Protein AF-A0A401G3W2-F1 (afdb_monomer_lite)

Sequence (127 aa):
MHPACDMLKNVRFAGTLVPHSFHRHIRRESGTTDFEGVGIMSDILYHYRPAEIRDRKTGRITGYRQRF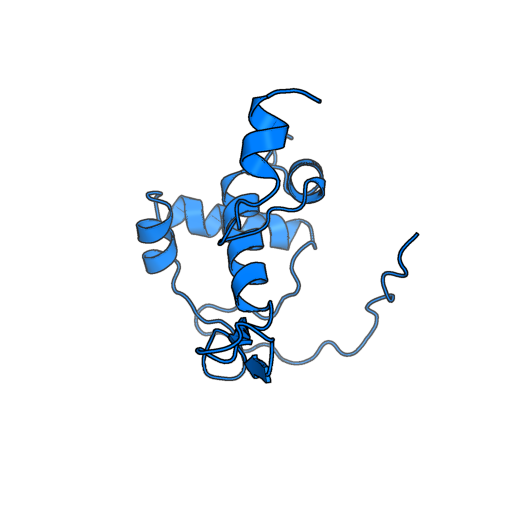RGDKFQISYRQYAEHYGISKGRVTTAVKNPDRLGLVFREIHDGCPYRRAQKDVPTLRNS

Radius of gyration: 17.74 Å; chains: 1; bounding box: 36×36×45 Å

Foldseek 3Di:
DPPVVVVCVPPDDDDFDQDPVQQCQQADPVRGGLVLLSVVQSRLVVQVPWDFDADPPPRHGPDTDGNDDDDGDDDDLVRVCVVVVHDSVSSVCSNCRCVVSVNDPDDDDPPDGDDDDPDDDPPPDDD

Structure (mmCIF, N/CA/C/O backbone):
data_AF-A0A401G3W2-F1
#
_entry.id   AF-A0A401G3W2-F1
#
loop_
_atom_site.group_PDB
_atom_site.id
_atom_site.type_symbol
_atom_site.label_atom_id
_atom_site.label_alt_id
_atom_site.label_comp_id
_atom_site.label_asym_id
_atom_site.label_entity_id
_atom_site.label_seq_id
_atom_site.pdbx_PDB_ins_code
_atom_site.Cartn_x
_atom_site.Cartn_y
_atom_site.Cartn_z
_atom_site.occupancy
_atom_site.B_iso_or_equiv
_atom_site.auth_seq_id
_atom_site.auth_comp_id
_atom_site.auth_asym_id
_atom_site.auth_atom_id
_atom_site.pdbx_PDB_model_num
ATOM 1 N N . MET A 1 1 ? 14.147 -6.378 27.921 1.00 75.81 1 MET A N 1
ATOM 2 C CA . MET A 1 1 ? 13.346 -5.873 26.781 1.00 75.81 1 MET A CA 1
ATOM 3 C C . MET A 1 1 ? 13.830 -4.468 26.458 1.00 75.81 1 MET A C 1
ATOM 5 O O . MET A 1 1 ? 14.053 -3.713 27.393 1.00 75.81 1 MET A O 1
ATOM 9 N N . HIS A 1 2 ? 14.076 -4.134 25.187 1.00 93.00 2 HIS A N 1
ATOM 10 C CA . HIS A 1 2 ? 14.559 -2.797 24.812 1.00 93.00 2 HIS A CA 1
ATOM 11 C C . HIS A 1 2 ? 13.500 -1.730 25.176 1.00 93.00 2 HIS A C 1
ATOM 13 O O . HIS A 1 2 ? 12.326 -1.970 24.883 1.00 93.00 2 HIS A O 1
ATOM 19 N N . PRO A 1 3 ? 13.858 -0.569 25.764 1.00 92.56 3 PRO A N 1
ATOM 20 C CA . PRO A 1 3 ? 12.886 0.431 26.230 1.00 92.56 3 PRO A CA 1
ATOM 21 C C . PRO A 1 3 ? 11.868 0.862 25.164 1.00 92.56 3 PRO A C 1
ATOM 23 O O . PRO A 1 3 ? 10.675 0.941 25.439 1.00 92.56 3 PRO A O 1
ATOM 26 N N . ALA A 1 4 ? 12.306 1.030 23.911 1.00 89.81 4 ALA A N 1
ATOM 27 C CA . ALA A 1 4 ? 11.402 1.348 22.801 1.00 89.81 4 ALA A CA 1
ATOM 28 C C . ALA A 1 4 ? 10.345 0.254 22.547 1.00 89.81 4 ALA A C 1
ATOM 30 O O . ALA A 1 4 ? 9.198 0.566 22.239 1.00 89.81 4 ALA A O 1
ATOM 31 N N . CYS A 1 5 ? 10.691 -1.027 22.714 1.00 90.69 5 CYS A N 1
ATOM 32 C CA . CYS A 1 5 ? 9.713 -2.108 22.596 1.00 90.69 5 CYS A CA 1
ATOM 33 C C . CYS A 1 5 ? 8.671 -2.027 23.718 1.00 90.69 5 CYS A C 1
ATOM 35 O O . CYS A 1 5 ? 7.504 -2.330 23.481 1.00 90.69 5 CYS A O 1
ATOM 37 N N . ASP A 1 6 ? 9.078 -1.623 24.929 1.00 92.31 6 ASP A N 1
ATOM 38 C CA . ASP A 1 6 ? 8.168 -1.539 26.078 1.00 92.31 6 ASP A CA 1
ATOM 39 C C . ASP A 1 6 ? 7.176 -0.384 25.926 1.00 92.31 6 ASP A C 1
ATOM 41 O O . ASP A 1 6 ? 5.994 -0.538 26.223 1.00 92.31 6 ASP A O 1
ATOM 45 N N . MET A 1 7 ? 7.622 0.732 25.347 1.00 89.44 7 MET A N 1
ATOM 46 C CA . MET A 1 7 ? 6.749 1.852 24.985 1.00 89.44 7 MET A CA 1
ATOM 47 C C . MET A 1 7 ? 5.728 1.470 23.907 1.00 89.44 7 MET A C 1
ATOM 49 O O . MET A 1 7 ? 4.584 1.919 23.946 1.00 89.44 7 MET A O 1
ATOM 53 N N . LEU A 1 8 ? 6.119 0.624 22.951 1.00 90.75 8 LEU A N 1
ATOM 54 C CA . LEU A 1 8 ? 5.270 0.253 21.818 1.00 90.75 8 LEU A CA 1
ATOM 55 C C . LEU A 1 8 ? 4.274 -0.876 22.121 1.00 90.75 8 LEU A C 1
ATOM 57 O O . LEU A 1 8 ? 3.336 -1.058 21.347 1.00 90.75 8 LEU A O 1
ATOM 61 N N . LYS A 1 9 ? 4.408 -1.599 23.244 1.00 87.38 9 LYS A N 1
ATOM 62 C CA . LYS A 1 9 ? 3.568 -2.773 23.573 1.00 87.38 9 LYS A CA 1
ATOM 63 C C . LYS A 1 9 ? 2.061 -2.488 23.585 1.00 87.38 9 LYS A C 1
ATOM 65 O O . LYS A 1 9 ? 1.267 -3.363 23.261 1.00 87.38 9 LYS A O 1
ATOM 70 N N . ASN A 1 10 ? 1.680 -1.257 23.933 1.00 82.56 10 ASN A N 1
ATOM 71 C CA . ASN A 1 10 ? 0.287 -0.811 24.020 1.00 82.56 10 ASN A CA 1
ATOM 72 C C . ASN A 1 10 ? -0.095 0.170 22.899 1.00 82.56 10 ASN A C 1
ATOM 74 O O . ASN A 1 10 ? -1.194 0.727 22.912 1.00 82.56 10 ASN A O 1
ATOM 78 N N . VAL A 1 11 ? 0.795 0.401 21.929 1.00 85.81 11 VAL A N 1
ATOM 79 C CA . VAL A 1 11 ? 0.516 1.284 20.794 1.00 85.81 11 VAL A CA 1
ATOM 80 C C . VAL A 1 11 ? -0.272 0.513 19.746 1.00 85.81 11 VAL A C 1
ATOM 82 O O . VAL A 1 11 ? 0.182 -0.486 19.188 1.00 85.81 11 VAL A O 1
ATOM 85 N N . ARG A 1 12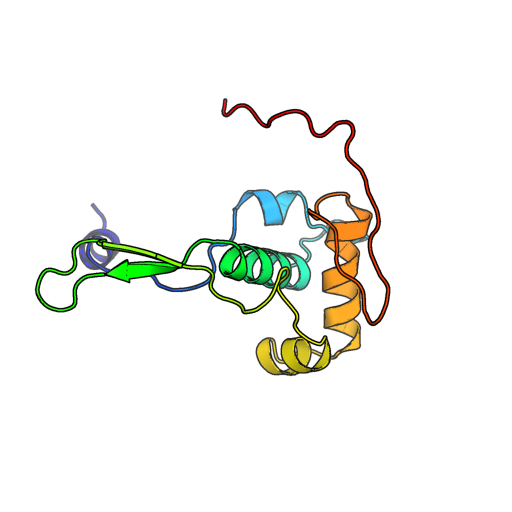 ? -1.476 1.000 19.444 1.00 77.69 12 ARG A N 1
ATOM 86 C CA . ARG A 1 12 ? -2.291 0.444 18.369 1.00 77.69 12 ARG A CA 1
ATOM 87 C C . ARG A 1 12 ? -1.865 1.048 17.038 1.00 77.69 12 ARG A C 1
ATOM 89 O O . ARG A 1 12 ? -2.251 2.166 16.708 1.00 77.69 12 ARG A O 1
ATOM 96 N N . PHE A 1 13 ? -1.142 0.274 16.242 1.00 79.06 13 PHE A N 1
ATOM 97 C CA . PHE A 1 13 ? -0.898 0.628 14.850 1.00 79.06 13 PHE A CA 1
ATOM 98 C C . PHE A 1 13 ? -2.191 0.492 14.038 1.00 79.06 13 PHE A C 1
ATOM 100 O O . PHE A 1 13 ? -2.887 -0.527 14.097 1.00 79.06 13 PHE A O 1
ATOM 107 N N . ALA A 1 14 ? -2.521 1.541 13.292 1.00 75.94 14 ALA A N 1
ATOM 108 C CA . ALA A 1 14 ? -3.626 1.565 12.348 1.00 75.94 14 ALA A CA 1
ATOM 109 C C . ALA A 1 14 ? -3.077 1.892 10.959 1.00 75.94 14 ALA A C 1
ATOM 111 O O . ALA A 1 14 ? -2.233 2.772 10.818 1.00 75.94 14 ALA A O 1
ATOM 112 N N . GLY A 1 15 ? -3.565 1.178 9.949 1.00 83.19 15 GLY A N 1
ATOM 113 C CA . GLY A 1 15 ? -3.153 1.368 8.566 1.00 83.19 15 GLY A CA 1
ATOM 114 C C . GLY A 1 15 ? -2.934 0.050 7.842 1.00 83.19 15 GLY A C 1
ATOM 115 O O . GLY A 1 15 ? -3.384 -1.018 8.278 1.00 83.19 15 GLY A O 1
ATOM 116 N N . THR A 1 16 ? -2.243 0.167 6.720 1.00 85.25 16 THR A N 1
ATOM 117 C CA . THR A 1 16 ? -1.930 -0.934 5.822 1.00 85.25 16 THR A CA 1
ATOM 118 C C . THR A 1 16 ? -0.863 -1.842 6.426 1.00 85.25 16 THR A C 1
ATOM 120 O O . THR A 1 16 ? 0.192 -1.384 6.860 1.00 85.25 16 THR A O 1
ATOM 123 N N . LEU A 1 17 ? -1.139 -3.147 6.451 1.00 85.25 17 LEU A N 1
ATOM 124 C CA . LEU A 1 17 ? -0.161 -4.165 6.827 1.00 85.25 17 LEU A CA 1
ATOM 125 C C . LEU A 1 17 ? 0.529 -4.659 5.562 1.00 85.25 17 LEU A C 1
ATOM 127 O O . LEU A 1 17 ? -0.146 -5.114 4.642 1.00 85.25 17 LEU A O 1
ATOM 131 N N . VAL A 1 18 ? 1.857 -4.596 5.538 1.00 87.81 18 VAL A N 1
ATOM 132 C CA . VAL A 1 18 ? 2.664 -5.081 4.417 1.00 87.81 18 VAL A CA 1
ATOM 133 C C . VAL A 1 18 ? 3.272 -6.435 4.791 1.00 87.81 18 VAL A C 1
ATOM 135 O O . VAL A 1 18 ? 4.152 -6.481 5.654 1.00 87.81 18 VAL A O 1
ATOM 138 N N . PRO A 1 19 ? 2.853 -7.549 4.165 1.00 83.88 19 PRO A N 1
ATOM 139 C CA . PRO A 1 19 ? 3.492 -8.840 4.385 1.00 83.88 19 PRO A CA 1
ATOM 140 C C . PRO A 1 19 ? 4.970 -8.802 3.978 1.00 83.88 19 PRO A C 1
ATOM 142 O O . PRO A 1 19 ? 5.312 -8.382 2.871 1.00 83.88 19 PRO A O 1
ATOM 145 N N . HIS A 1 20 ? 5.870 -9.307 4.826 1.00 81.88 20 HIS A N 1
ATOM 146 C CA . HIS A 1 20 ? 7.297 -9.380 4.481 1.00 81.88 20 HIS A CA 1
ATOM 147 C C . HIS A 1 20 ? 7.548 -10.179 3.195 1.00 81.88 20 HIS A C 1
ATOM 149 O O . HIS A 1 20 ? 8.427 -9.823 2.409 1.00 81.88 20 HIS A O 1
ATOM 155 N N . SER A 1 21 ? 6.728 -11.202 2.930 1.00 82.12 21 SER A N 1
ATOM 156 C CA . SER A 1 21 ? 6.786 -12.004 1.706 1.00 82.12 21 SER A CA 1
ATOM 157 C C . SER A 1 21 ? 6.628 -11.169 0.432 1.00 82.12 21 SER A C 1
ATOM 159 O O . SER A 1 21 ? 7.214 -11.527 -0.586 1.00 82.12 21 SER A O 1
ATOM 161 N N . PHE A 1 22 ? 5.919 -10.037 0.462 1.00 86.81 22 PHE A N 1
ATOM 162 C CA . PHE A 1 22 ? 5.725 -9.200 -0.725 1.00 86.81 22 PHE A CA 1
ATOM 163 C C . PHE A 1 22 ? 7.042 -8.661 -1.272 1.00 86.81 22 PHE A C 1
ATOM 165 O O . PHE A 1 22 ? 7.236 -8.636 -2.480 1.00 86.81 22 PHE A O 1
ATOM 172 N N . HIS A 1 23 ? 7.997 -8.335 -0.404 1.00 87.00 23 HIS A N 1
ATOM 173 C CA . HIS A 1 23 ? 9.300 -7.826 -0.828 1.00 87.00 23 HIS A CA 1
ATOM 174 C C . HIS A 1 23 ? 10.109 -8.872 -1.606 1.00 87.00 23 HIS A C 1
ATOM 176 O O . HIS A 1 23 ? 10.912 -8.522 -2.471 1.00 87.00 23 HIS A O 1
ATOM 182 N N . ARG A 1 24 ? 9.892 -10.160 -1.309 1.00 85.50 24 ARG A N 1
ATOM 183 C CA . ARG A 1 24 ? 10.548 -11.279 -1.994 1.00 85.50 24 ARG A CA 1
ATOM 184 C C . ARG A 1 24 ? 9.908 -11.582 -3.346 1.00 85.50 24 ARG A C 1
ATOM 186 O O . ARG A 1 24 ? 10.631 -11.909 -4.278 1.00 85.50 24 ARG A O 1
ATOM 193 N N . HIS A 1 25 ? 8.586 -11.477 -3.446 1.00 85.00 25 HIS A N 1
ATOM 194 C CA . HIS A 1 25 ? 7.854 -11.946 -4.625 1.00 85.00 25 HIS A CA 1
ATOM 195 C C . HIS A 1 25 ? 7.504 -10.825 -5.604 1.00 85.00 25 HIS A C 1
ATOM 197 O O . HIS A 1 25 ? 7.526 -11.055 -6.803 1.00 85.00 25 HIS A O 1
ATOM 203 N N . ILE A 1 26 ? 7.241 -9.606 -5.127 1.00 87.44 26 ILE A N 1
ATOM 204 C CA . ILE A 1 26 ? 6.910 -8.456 -5.972 1.00 87.44 26 ILE A CA 1
ATOM 205 C C . ILE A 1 26 ? 8.216 -7.759 -6.377 1.00 87.44 26 ILE A C 1
ATOM 207 O O . ILE A 1 26 ? 8.703 -6.833 -5.718 1.00 87.44 26 ILE A O 1
ATOM 211 N N . ARG A 1 27 ? 8.829 -8.273 -7.445 1.00 91.12 27 ARG A N 1
ATOM 212 C CA . ARG A 1 27 ? 10.121 -7.817 -7.974 1.00 91.12 27 ARG A CA 1
ATOM 213 C C . ARG A 1 27 ? 9.942 -7.076 -9.292 1.00 91.12 27 ARG A C 1
ATOM 215 O O . ARG A 1 27 ? 8.998 -7.325 -10.029 1.00 91.12 27 ARG A O 1
ATOM 222 N N . ARG A 1 28 ? 10.851 -6.153 -9.580 1.00 93.19 28 ARG A N 1
ATOM 223 C CA . ARG A 1 28 ? 11.018 -5.534 -10.899 1.00 93.19 28 ARG A CA 1
ATOM 224 C C . ARG A 1 28 ? 11.747 -6.504 -11.824 1.00 93.19 28 ARG A C 1
ATOM 226 O O . ARG A 1 28 ? 12.408 -7.427 -11.353 1.00 93.19 28 ARG A O 1
ATOM 233 N N . GLU A 1 29 ? 11.716 -6.229 -13.122 1.00 90.00 29 GLU A N 1
ATOM 234 C CA . GLU A 1 29 ? 12.499 -6.970 -14.126 1.00 90.00 29 GLU A CA 1
ATOM 235 C C . GLU A 1 29 ? 14.007 -6.932 -13.828 1.00 90.00 29 GLU A C 1
ATOM 237 O O . GLU A 1 29 ? 14.707 -7.915 -14.033 1.00 90.00 29 GLU A O 1
ATOM 242 N N . SER A 1 30 ? 14.498 -5.841 -13.228 1.00 92.62 30 SER A N 1
ATOM 243 C CA . SER A 1 30 ? 15.877 -5.714 -12.733 1.00 92.62 30 SER A CA 1
ATOM 244 C C . SER A 1 30 ? 16.205 -6.615 -11.535 1.00 92.62 30 SER A C 1
ATOM 246 O O . SER A 1 30 ? 17.310 -6.558 -11.002 1.00 92.62 30 SER A O 1
ATOM 248 N N . GLY A 1 31 ? 15.236 -7.376 -11.028 1.00 91.75 31 GLY A N 1
ATOM 249 C CA . GLY A 1 31 ? 15.384 -8.236 -9.864 1.00 91.75 31 GLY A CA 1
ATOM 250 C C . GLY A 1 31 ? 15.311 -7.510 -8.523 1.00 91.75 31 GLY A C 1
ATOM 251 O O . GLY A 1 31 ? 15.387 -8.187 -7.504 1.00 91.75 31 GLY A O 1
ATOM 252 N N . THR A 1 32 ? 15.133 -6.182 -8.468 1.00 95.50 32 THR A N 1
ATOM 253 C CA . THR A 1 32 ? 14.967 -5.395 -7.221 1.00 95.50 32 THR A CA 1
ATOM 254 C C . THR A 1 32 ? 13.516 -5.389 -6.724 1.00 95.50 32 THR A C 1
ATOM 256 O O . THR A 1 32 ? 12.607 -5.739 -7.470 1.00 95.50 32 THR A O 1
ATOM 259 N N . THR A 1 33 ? 13.261 -5.031 -5.457 1.00 94.69 33 THR A N 1
ATOM 260 C CA . THR A 1 33 ? 11.883 -4.956 -4.931 1.00 94.69 33 THR A CA 1
ATOM 261 C C . THR A 1 33 ? 11.105 -3.867 -5.656 1.00 94.69 33 THR A C 1
ATOM 263 O O . THR A 1 33 ? 11.584 -2.737 -5.770 1.00 94.69 33 THR A O 1
ATOM 266 N N . ASP A 1 34 ? 9.874 -4.156 -6.067 1.00 94.81 34 ASP A N 1
ATOM 267 C CA . ASP A 1 34 ? 8.960 -3.111 -6.504 1.00 94.81 34 ASP A CA 1
ATOM 268 C C . ASP A 1 34 ? 8.149 -2.556 -5.328 1.00 94.81 34 ASP A C 1
ATOM 270 O O . ASP A 1 34 ? 7.020 -2.967 -5.076 1.00 94.81 34 ASP A O 1
ATOM 274 N N . PHE A 1 35 ? 8.743 -1.618 -4.584 1.00 95.06 35 PHE A N 1
ATOM 275 C CA . PHE A 1 35 ? 8.124 -1.027 -3.391 1.00 95.06 35 PHE A CA 1
ATOM 276 C C . PHE A 1 35 ? 6.769 -0.359 -3.664 1.00 95.06 35 PHE A C 1
ATOM 278 O O . PHE A 1 35 ? 5.895 -0.382 -2.801 1.00 95.06 35 PHE A O 1
ATOM 285 N N . GLU A 1 36 ? 6.572 0.197 -4.861 1.00 95.06 36 GLU A N 1
ATOM 286 C CA . GLU A 1 36 ? 5.297 0.803 -5.258 1.00 95.06 36 GLU A CA 1
ATOM 287 C C . GLU A 1 36 ? 4.213 -0.267 -5.399 1.00 95.06 36 GLU A C 1
ATOM 289 O O . GLU A 1 36 ? 3.128 -0.122 -4.838 1.00 95.06 36 GLU A O 1
ATOM 294 N N . GLY A 1 37 ? 4.528 -1.378 -6.074 1.00 92.38 37 GLY A N 1
ATOM 295 C CA . GLY A 1 37 ? 3.620 -2.518 -6.200 1.00 92.38 37 GLY A CA 1
ATOM 296 C C . GLY A 1 37 ? 3.320 -3.171 -4.851 1.00 92.38 37 GLY A C 1
ATOM 297 O O . GLY A 1 37 ? 2.171 -3.501 -4.566 1.00 92.38 37 GLY A O 1
ATOM 298 N N . VAL A 1 38 ? 4.327 -3.289 -3.976 1.00 93.12 38 VAL A N 1
ATOM 299 C CA . VAL A 1 38 ? 4.161 -3.773 -2.594 1.00 93.12 38 VAL A CA 1
ATOM 300 C C . VAL A 1 38 ? 3.192 -2.886 -1.809 1.00 93.12 38 VAL A C 1
ATOM 302 O O . VAL A 1 38 ? 2.281 -3.402 -1.158 1.00 93.12 38 VAL A O 1
ATOM 305 N N . GLY A 1 39 ? 3.375 -1.564 -1.873 1.00 92.75 39 GLY A N 1
ATOM 306 C CA . GLY A 1 39 ? 2.524 -0.596 -1.186 1.00 92.75 39 GLY A CA 1
AT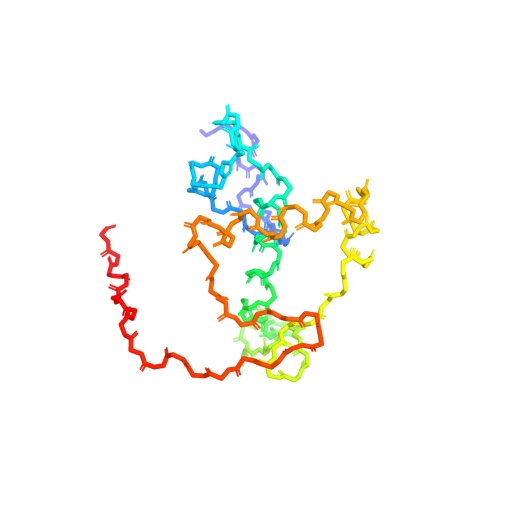OM 307 C C . GLY A 1 39 ? 1.080 -0.662 -1.674 1.00 92.75 39 GLY A C 1
ATOM 308 O O . GLY A 1 39 ? 0.176 -0.860 -0.862 1.00 92.75 39 GLY A O 1
ATOM 309 N N . ILE A 1 40 ? 0.882 -0.575 -2.992 1.00 90.94 40 ILE A N 1
ATOM 310 C CA . ILE A 1 40 ? -0.445 -0.600 -3.620 1.00 90.94 40 ILE A CA 1
ATOM 311 C C . ILE A 1 40 ? -1.164 -1.926 -3.345 1.00 90.94 40 ILE A C 1
ATOM 313 O O . ILE A 1 40 ? -2.331 -1.926 -2.960 1.00 90.94 40 ILE A O 1
ATOM 317 N N . MET A 1 41 ? -0.478 -3.067 -3.469 1.00 87.94 41 MET A N 1
ATOM 318 C CA . MET A 1 41 ? -1.087 -4.372 -3.192 1.00 87.94 41 MET A CA 1
ATOM 319 C C . MET A 1 41 ? -1.516 -4.499 -1.728 1.00 87.94 41 MET A C 1
ATOM 321 O O . MET A 1 41 ? -2.583 -5.034 -1.424 1.00 87.94 41 MET A O 1
ATOM 325 N N . SER A 1 42 ? -0.702 -3.983 -0.808 1.00 90.31 42 SER A N 1
ATOM 326 C CA . SER A 1 42 ? -1.036 -3.998 0.615 1.00 90.31 42 SER A CA 1
ATOM 327 C C . SER A 1 42 ? -2.249 -3.110 0.915 1.00 90.31 42 SER A C 1
ATOM 329 O O . SER A 1 42 ? -3.097 -3.488 1.721 1.00 90.31 42 SER A O 1
ATOM 331 N N . ASP A 1 43 ? -2.371 -1.962 0.247 1.00 90.06 43 ASP A N 1
ATOM 332 C CA . ASP A 1 43 ? -3.518 -1.063 0.392 1.00 90.06 43 ASP A CA 1
ATOM 333 C C . ASP A 1 43 ? -4.817 -1.682 -0.147 1.00 90.06 43 ASP A C 1
ATOM 335 O O . ASP A 1 43 ? -5.843 -1.689 0.538 1.00 90.06 43 ASP A O 1
ATOM 339 N N . ILE A 1 44 ? -4.757 -2.342 -1.307 1.00 87.00 44 ILE A N 1
ATOM 340 C CA . ILE A 1 44 ? -5.887 -3.127 -1.820 1.00 87.00 44 ILE A CA 1
ATOM 341 C C . ILE A 1 44 ? -6.321 -4.170 -0.778 1.00 87.00 44 ILE A C 1
ATOM 343 O O . ILE A 1 44 ? -7.501 -4.239 -0.427 1.00 87.00 44 ILE A O 1
ATOM 347 N N . LEU A 1 45 ? -5.384 -4.946 -0.220 1.00 86.31 45 LEU A N 1
ATOM 348 C CA . LEU A 1 45 ? -5.700 -5.931 0.822 1.00 86.31 45 LEU A CA 1
ATOM 349 C C . LEU A 1 45 ? -6.292 -5.297 2.085 1.00 86.31 45 LEU A C 1
ATOM 351 O O . LEU A 1 45 ? -7.193 -5.875 2.699 1.00 86.31 45 LEU A O 1
ATOM 355 N N . TYR A 1 46 ? -5.832 -4.106 2.468 1.00 88.12 46 TYR A N 1
ATOM 356 C CA . TYR A 1 46 ? -6.404 -3.368 3.588 1.00 88.12 46 TYR A CA 1
ATOM 357 C C . TYR A 1 46 ? -7.896 -3.084 3.375 1.00 88.12 46 TYR A C 1
ATOM 359 O O . TYR A 1 46 ? -8.677 -3.251 4.314 1.00 88.12 46 TYR A O 1
ATOM 367 N N . HIS A 1 47 ? -8.319 -2.742 2.155 1.00 87.44 47 HIS A N 1
ATOM 368 C CA . HIS A 1 47 ? -9.731 -2.525 1.835 1.00 87.44 47 HIS A CA 1
ATOM 369 C C . HIS A 1 47 ? -10.578 -3.804 1.886 1.00 87.44 47 HIS A C 1
ATOM 371 O O . HIS A 1 47 ? -11.744 -3.738 2.285 1.00 87.44 47 HIS A O 1
ATOM 377 N N . TYR A 1 48 ? -10.002 -4.963 1.561 1.00 86.75 48 TYR A N 1
ATOM 378 C CA . TYR A 1 48 ? -10.681 -6.259 1.691 1.00 86.75 48 TYR A CA 1
ATOM 379 C C . TYR A 1 48 ? -10.678 -6.818 3.121 1.00 86.75 48 TYR A C 1
ATOM 381 O O . TYR A 1 48 ? -11.483 -7.694 3.437 1.00 86.75 48 TYR A O 1
ATOM 389 N N . ARG A 1 49 ? -9.845 -6.290 4.027 1.00 86.88 49 ARG A N 1
ATOM 390 C CA . ARG A 1 49 ? -9.905 -6.640 5.452 1.00 86.88 49 ARG A CA 1
ATOM 391 C C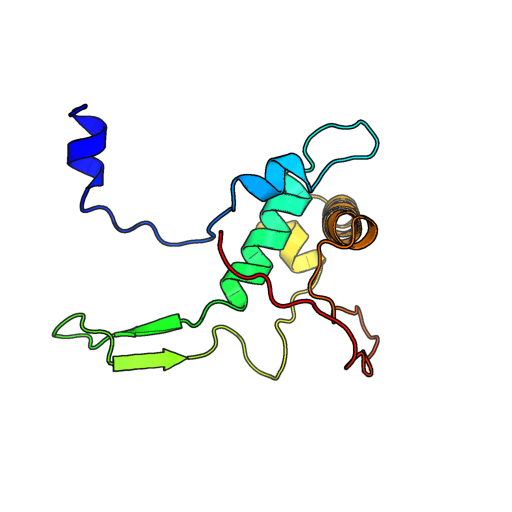 . ARG A 1 49 ? -11.188 -6.073 6.083 1.00 86.88 49 ARG A C 1
ATOM 393 O O . ARG A 1 49 ? -11.351 -4.848 6.095 1.00 86.88 49 ARG A O 1
ATOM 400 N N . PRO A 1 50 ? -12.047 -6.898 6.714 1.00 89.19 50 PRO A N 1
ATOM 401 C CA . PRO A 1 50 ? -13.236 -6.401 7.398 1.00 89.19 50 PRO A CA 1
ATOM 402 C C . PRO A 1 50 ? -12.891 -5.321 8.432 1.00 89.19 50 PRO A C 1
ATOM 404 O O . PRO A 1 50 ? -11.956 -5.458 9.227 1.00 89.19 50 PRO A O 1
ATOM 407 N N . ALA A 1 51 ? -13.631 -4.217 8.414 1.00 90.06 51 ALA A N 1
ATOM 408 C CA . ALA A 1 51 ? -13.553 -3.203 9.450 1.00 90.06 51 ALA A CA 1
ATOM 409 C C . ALA A 1 51 ? -14.300 -3.690 10.689 1.00 90.06 51 ALA A C 1
ATOM 411 O O . ALA A 1 51 ? -15.490 -3.991 10.626 1.00 90.06 51 ALA A O 1
ATOM 412 N N . GLU A 1 52 ? -13.604 -3.721 11.819 1.00 90.94 52 GLU A N 1
ATOM 413 C CA . GLU A 1 52 ? -14.206 -3.986 13.123 1.00 90.94 52 GLU A CA 1
ATOM 414 C C . GLU A 1 52 ? -15.168 -2.853 13.493 1.00 90.94 52 GLU A C 1
ATOM 416 O O . GLU A 1 52 ? -14.779 -1.683 13.554 1.00 90.94 52 GLU A O 1
ATOM 421 N N . ILE A 1 53 ? -16.416 -3.208 13.779 1.00 91.25 53 ILE A N 1
ATOM 422 C CA . ILE A 1 53 ? -17.357 -2.340 14.478 1.00 91.25 53 ILE A CA 1
ATOM 423 C C . ILE A 1 53 ? -17.101 -2.556 15.964 1.00 91.25 53 ILE A C 1
ATOM 425 O O . ILE A 1 53 ? -17.080 -3.693 16.436 1.00 91.25 53 ILE A O 1
ATOM 429 N N . ARG A 1 54 ? -16.857 -1.470 16.694 1.00 89.00 54 ARG A N 1
ATOM 430 C CA . ARG A 1 54 ? -16.599 -1.519 18.131 1.00 89.00 54 ARG A CA 1
ATOM 431 C C . ARG A 1 54 ? -17.627 -0.695 18.877 1.00 89.00 54 ARG A C 1
ATOM 433 O O . ARG A 1 54 ? -17.980 0.402 18.442 1.00 89.00 54 ARG A O 1
ATOM 440 N N . ASP A 1 55 ? -18.068 -1.217 20.011 1.00 90.62 55 ASP A N 1
ATOM 441 C CA . ASP A 1 55 ? -18.882 -0.465 20.950 1.00 90.62 55 ASP A CA 1
ATOM 442 C C . ASP A 1 55 ? -18.084 0.731 21.483 1.00 90.62 55 ASP A C 1
ATOM 444 O O . ASP A 1 55 ? -16.945 0.594 21.935 1.00 90.62 55 ASP A O 1
ATOM 448 N N . ARG A 1 56 ? -18.680 1.923 21.419 1.00 82.44 56 ARG A N 1
ATOM 449 C CA . ARG A 1 56 ? -17.984 3.172 21.754 1.00 82.44 56 ARG A CA 1
ATOM 450 C C . ARG A 1 56 ? -17.667 3.293 23.247 1.00 82.44 56 ARG A C 1
ATOM 452 O O . ARG A 1 56 ? -16.720 3.993 23.589 1.00 82.44 56 ARG A O 1
ATOM 459 N N . LYS A 1 57 ? -18.448 2.652 24.124 1.00 87.00 57 LYS A N 1
ATOM 460 C CA . LYS A 1 57 ? -18.302 2.753 25.585 1.00 87.00 57 LYS A CA 1
ATOM 461 C C . LYS A 1 57 ? -17.326 1.715 26.142 1.00 87.00 57 LYS A C 1
ATOM 463 O O . LYS A 1 57 ? -16.585 2.013 27.067 1.00 87.00 57 LYS A O 1
ATOM 468 N N . THR A 1 58 ? -17.320 0.510 25.581 1.00 88.50 58 THR A N 1
ATOM 469 C CA . THR A 1 58 ? -16.562 -0.645 26.088 1.00 88.50 58 THR A CA 1
ATOM 470 C C . THR A 1 58 ? -15.364 -1.016 25.217 1.00 88.50 58 THR A C 1
ATOM 472 O O . THR A 1 58 ? -14.504 -1.780 25.647 1.00 88.50 58 THR A O 1
ATOM 475 N N . GLY A 1 59 ? -15.302 -0.531 23.973 1.00 83.62 59 GLY A N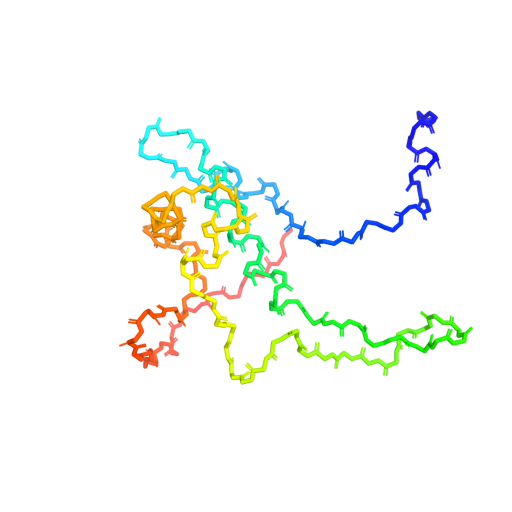 1
ATOM 476 C CA . GLY A 1 59 ? -14.247 -0.864 23.013 1.00 83.62 59 GLY A CA 1
ATOM 477 C C . GLY A 1 59 ? -14.296 -2.300 22.477 1.00 83.62 59 GLY A C 1
ATOM 478 O O . GLY A 1 59 ? -13.430 -2.671 21.675 1.00 83.62 59 GLY A O 1
ATOM 479 N N . ARG A 1 60 ? -15.291 -3.101 22.889 1.00 89.31 60 ARG A N 1
ATOM 480 C CA . ARG A 1 60 ? -15.476 -4.491 22.447 1.00 89.31 60 ARG A CA 1
ATOM 481 C C . ARG A 1 60 ? -15.904 -4.526 20.985 1.00 89.31 60 ARG A C 1
ATOM 483 O O . ARG A 1 60 ? -16.670 -3.674 20.541 1.00 89.31 60 ARG A O 1
ATOM 490 N N . ILE A 1 61 ? -15.413 -5.514 20.241 1.00 90.88 61 ILE A N 1
ATOM 491 C CA . ILE A 1 61 ? -15.843 -5.749 18.859 1.00 90.88 61 ILE A CA 1
ATOM 492 C C . ILE A 1 61 ? -17.284 -6.263 18.899 1.00 90.88 61 ILE A C 1
ATOM 494 O O . ILE A 1 61 ? -17.557 -7.286 19.519 1.00 90.88 61 ILE A O 1
ATOM 498 N N . THR A 1 62 ? -18.193 -5.536 18.259 1.00 93.81 62 THR A N 1
ATOM 499 C CA . THR A 1 62 ? -19.625 -5.860 18.172 1.00 93.81 62 THR A CA 1
ATOM 500 C C . THR A 1 62 ? -20.029 -6.382 16.800 1.00 93.81 62 THR A C 1
ATOM 502 O O . THR A 1 62 ? -21.147 -6.854 16.626 1.00 93.81 62 THR A O 1
ATOM 505 N N . GLY A 1 63 ? -19.127 -6.323 15.820 1.00 93.88 63 GLY A N 1
ATOM 506 C CA . GLY A 1 63 ? -19.351 -6.883 14.497 1.00 93.88 63 GLY A CA 1
ATOM 507 C C . GLY A 1 63 ? -18.264 -6.493 13.508 1.00 93.88 63 GLY A C 1
ATOM 508 O O . GLY A 1 63 ? -17.239 -5.909 13.867 1.00 93.88 63 GLY A O 1
ATOM 509 N N . TYR A 1 64 ? -18.520 -6.792 12.240 1.00 93.69 64 TYR A N 1
ATOM 510 C CA . TYR A 1 64 ? -17.635 -6.475 11.129 1.00 93.69 64 TYR A CA 1
ATOM 511 C C . TYR A 1 64 ? -18.436 -5.876 9.979 1.00 93.69 64 TYR A C 1
ATOM 513 O O . TYR A 1 64 ? -19.585 -6.245 9.752 1.00 93.69 64 TYR A O 1
ATOM 521 N N . ARG A 1 65 ? -17.819 -4.957 9.239 1.00 92.69 65 ARG A N 1
ATOM 522 C CA . ARG A 1 65 ? -18.371 -4.410 7.997 1.00 92.69 65 ARG A CA 1
ATOM 523 C C . ARG A 1 65 ? -17.309 -4.312 6.919 1.00 92.69 65 ARG A C 1
ATOM 525 O O . ARG A 1 65 ? -16.118 -4.213 7.203 1.00 92.69 65 ARG A O 1
ATOM 532 N N . GLN A 1 66 ? -17.753 -4.264 5.677 1.00 91.44 66 GLN A N 1
ATOM 533 C CA . GLN A 1 66 ? -16.901 -3.954 4.540 1.00 91.44 66 GLN A CA 1
ATOM 534 C C . GLN A 1 66 ? -16.402 -2.501 4.603 1.00 91.44 66 GLN A C 1
ATOM 536 O O . GLN A 1 66 ? -17.085 -1.616 5.126 1.00 91.44 66 GLN A O 1
ATOM 541 N N . ARG A 1 67 ? -15.193 -2.250 4.087 1.00 88.88 67 ARG A N 1
ATOM 542 C CA . ARG A 1 67 ? -14.588 -0.903 4.054 1.00 88.88 67 ARG A CA 1
ATOM 543 C C . ARG A 1 67 ? -14.984 -0.080 2.836 1.00 88.88 67 ARG A C 1
ATOM 545 O O . ARG A 1 67 ? -14.810 1.133 2.852 1.00 88.88 67 ARG A O 1
ATOM 552 N N . PHE A 1 68 ? -15.487 -0.729 1.795 1.00 86.62 68 PHE A N 1
ATOM 553 C CA . PHE A 1 68 ? -15.917 -0.113 0.546 1.00 86.62 68 PHE A CA 1
ATOM 554 C C . PHE A 1 68 ? -17.383 -0.450 0.264 1.00 86.62 68 PHE A C 1
ATOM 556 O O . PHE A 1 68 ? -17.962 -1.324 0.905 1.00 86.62 68 PHE A O 1
ATOM 563 N N . ARG A 1 69 ? -17.991 0.291 -0.663 1.00 85.69 69 ARG A N 1
ATOM 564 C CA . ARG A 1 69 ? -19.360 0.052 -1.132 1.00 85.69 69 ARG A CA 1
ATOM 565 C C . ARG A 1 69 ? -19.340 -0.799 -2.400 1.00 85.69 69 ARG A C 1
ATOM 567 O O . ARG A 1 69 ? -18.385 -0.719 -3.166 1.00 85.69 69 ARG A O 1
ATOM 574 N N . GLY A 1 70 ? -20.428 -1.526 -2.637 1.00 85.81 70 GLY A N 1
ATOM 575 C CA . GLY A 1 70 ? -20.576 -2.399 -3.800 1.00 85.81 70 GLY A CA 1
ATOM 576 C C . GLY A 1 70 ? -19.786 -3.697 -3.661 1.00 85.81 70 GLY A C 1
ATOM 577 O O . GLY A 1 70 ? -19.241 -3.996 -2.601 1.00 85.81 70 GLY A O 1
ATOM 578 N N . ASP A 1 71 ? -19.717 -4.460 -4.743 1.00 80.75 71 ASP A N 1
ATOM 579 C CA . ASP A 1 71 ? -19.171 -5.820 -4.695 1.00 80.75 71 ASP A CA 1
ATOM 580 C C . ASP A 1 71 ? -17.639 -5.849 -4.643 1.00 80.75 71 ASP A C 1
ATOM 582 O O . ASP A 1 71 ? -17.044 -6.823 -4.187 1.00 80.75 71 ASP A O 1
ATOM 586 N N . LYS A 1 72 ? -16.976 -4.782 -5.115 1.00 76.94 72 LYS A N 1
ATOM 587 C CA . LYS A 1 72 ? -15.512 -4.715 -5.245 1.00 76.94 72 LYS A CA 1
ATOM 588 C C . LYS A 1 72 ? -14.963 -3.346 -4.895 1.00 76.94 72 LYS A C 1
ATOM 590 O O . LYS A 1 72 ? -15.622 -2.327 -5.094 1.00 76.94 72 LYS A O 1
ATOM 595 N N . PHE A 1 73 ? -13.727 -3.332 -4.409 1.00 83.56 73 PHE A N 1
ATOM 596 C CA . PHE A 1 73 ? -13.008 -2.092 -4.173 1.00 83.56 73 PHE A CA 1
ATOM 597 C C . PHE A 1 73 ? -12.693 -1.423 -5.515 1.00 83.56 73 PHE A C 1
ATOM 599 O O . PHE A 1 73 ? -12.158 -2.063 -6.418 1.00 83.56 73 PHE A O 1
ATOM 606 N N . GLN A 1 74 ? -13.063 -0.149 -5.647 1.00 82.50 74 GLN A N 1
ATOM 607 C CA . GLN A 1 74 ? -12.876 0.648 -6.856 1.00 82.50 74 GLN A CA 1
ATOM 608 C C . GLN A 1 74 ? -12.115 1.920 -6.498 1.00 82.50 74 GLN A C 1
ATOM 610 O O . GLN A 1 74 ? -12.544 2.683 -5.631 1.00 82.50 74 GLN A O 1
ATOM 615 N N . ILE A 1 75 ? -10.997 2.148 -7.179 1.00 85.62 75 ILE A N 1
ATOM 616 C CA . ILE A 1 75 ? -10.179 3.351 -7.049 1.00 85.62 75 ILE A CA 1
ATOM 617 C C . ILE A 1 75 ? -9.458 3.602 -8.371 1.00 85.62 75 ILE A C 1
ATOM 619 O O . ILE A 1 75 ? -8.978 2.675 -9.022 1.00 85.62 75 ILE A O 1
ATOM 623 N N . SER A 1 76 ? -9.403 4.860 -8.798 1.00 89.19 76 SER A N 1
ATOM 624 C CA . SER A 1 76 ? -8.741 5.219 -10.054 1.00 89.19 76 SER A CA 1
ATOM 625 C C . SER A 1 76 ? -7.223 5.324 -9.883 1.00 89.19 76 SER A C 1
ATOM 627 O O . SER A 1 76 ? -6.728 5.766 -8.845 1.00 89.19 76 SER A O 1
ATOM 629 N N . TYR A 1 77 ? -6.454 5.052 -10.945 1.00 90.81 77 TYR A N 1
ATOM 630 C CA . TYR A 1 77 ? -5.000 5.284 -10.915 1.00 90.81 77 TYR A CA 1
ATOM 631 C C . TYR A 1 77 ? -4.618 6.737 -10.634 1.00 90.81 77 TYR A C 1
ATOM 633 O O . TYR A 1 77 ? -3.524 6.991 -10.145 1.00 90.81 77 TYR A O 1
ATOM 641 N N . ARG A 1 78 ? -5.496 7.700 -10.945 1.00 90.69 78 ARG A N 1
ATOM 642 C CA . ARG A 1 78 ? -5.272 9.110 -10.605 1.00 90.69 78 ARG A CA 1
ATOM 643 C C . ARG A 1 78 ? -5.329 9.324 -9.093 1.00 90.69 78 ARG A C 1
ATOM 645 O O . ARG A 1 78 ? -4.450 9.987 -8.561 1.00 90.69 78 ARG A O 1
ATOM 652 N N . GLN A 1 79 ? -6.317 8.737 -8.420 1.00 91.06 79 GLN A N 1
ATOM 653 C CA . GLN A 1 79 ? -6.407 8.792 -6.959 1.00 91.06 79 GLN A CA 1
ATOM 654 C C . GLN A 1 79 ? -5.207 8.103 -6.311 1.00 91.06 79 GLN A C 1
ATOM 656 O O . GLN A 1 79 ? -4.655 8.631 -5.354 1.00 91.06 79 GLN A O 1
ATOM 661 N N . TYR A 1 80 ? -4.743 6.980 -6.867 1.00 92.69 80 TYR A N 1
ATOM 662 C CA . TYR A 1 80 ? -3.512 6.358 -6.383 1.00 92.69 80 TYR A CA 1
ATOM 663 C C . TYR A 1 80 ? -2.262 7.203 -6.630 1.00 92.69 80 TYR A C 1
ATOM 665 O O . TYR A 1 80 ? -1.396 7.267 -5.765 1.00 92.69 80 TYR A O 1
ATOM 673 N N . ALA A 1 81 ? -2.171 7.870 -7.779 1.00 94.50 81 ALA A N 1
ATOM 674 C CA . ALA A 1 81 ? -1.056 8.759 -8.093 1.00 94.50 81 ALA A CA 1
ATOM 675 C C . ALA A 1 81 ? -0.963 9.907 -7.080 1.00 94.50 81 ALA A C 1
ATOM 677 O O . ALA A 1 81 ? 0.117 10.200 -6.577 1.00 94.50 81 ALA A O 1
ATOM 678 N N . GLU A 1 82 ? -2.108 10.498 -6.735 1.00 95.44 82 GLU A N 1
ATOM 679 C CA . GLU A 1 82 ? -2.215 11.529 -5.703 1.00 95.44 82 GLU A CA 1
ATOM 680 C C . GLU A 1 82 ? -1.895 10.976 -4.307 1.00 95.44 82 GLU A C 1
ATOM 682 O O . GLU A 1 82 ? -1.080 11.557 -3.598 1.00 95.44 82 GLU A O 1
ATOM 687 N N . HIS A 1 83 ? -2.458 9.818 -3.941 1.00 90.75 83 HIS A N 1
ATOM 688 C CA . HIS A 1 83 ? -2.242 9.189 -2.634 1.00 90.75 83 HIS A CA 1
ATOM 689 C C . HIS A 1 83 ? -0.770 8.842 -2.371 1.00 90.75 83 HIS A C 1
ATOM 691 O O . HIS A 1 83 ? -0.256 9.104 -1.287 1.00 90.75 83 HIS A O 1
ATOM 697 N N . TYR A 1 84 ? -0.089 8.261 -3.362 1.00 91.31 84 TYR A N 1
ATOM 698 C CA . TYR A 1 84 ? 1.309 7.844 -3.243 1.00 91.31 84 TYR A CA 1
ATOM 699 C C . TYR A 1 84 ? 2.314 8.927 -3.658 1.00 91.31 84 TYR A C 1
ATOM 701 O O . TYR A 1 84 ? 3.516 8.718 -3.509 1.00 91.31 84 TYR A O 1
ATOM 709 N N . GLY A 1 85 ? 1.860 10.064 -4.197 1.00 95.56 85 GLY A N 1
ATOM 710 C CA . GLY A 1 85 ? 2.744 11.127 -4.685 1.00 95.56 85 GLY A CA 1
ATOM 711 C C . GLY A 1 85 ? 3.634 10.697 -5.859 1.00 95.56 85 GLY A C 1
ATOM 712 O O . GLY A 1 85 ? 4.770 11.154 -5.979 1.00 95.56 85 GLY A O 1
ATOM 713 N N . ILE A 1 86 ? 3.147 9.799 -6.722 1.00 95.69 86 ILE A N 1
ATOM 714 C CA . ILE A 1 86 ? 3.882 9.266 -7.883 1.00 95.69 86 ILE A CA 1
ATOM 715 C C . ILE A 1 86 ? 3.097 9.490 -9.175 1.00 95.69 86 ILE A C 1
ATOM 717 O O . ILE A 1 86 ? 1.889 9.701 -9.167 1.00 95.69 86 ILE A O 1
ATOM 721 N N . SER A 1 87 ? 3.769 9.429 -10.327 1.00 97.25 87 SER A N 1
ATOM 722 C CA . SER A 1 87 ? 3.080 9.613 -11.606 1.00 97.25 87 SER A CA 1
ATOM 723 C C . SER A 1 87 ? 2.081 8.481 -11.880 1.00 97.25 87 SER A C 1
ATOM 725 O O . SER A 1 87 ? 2.300 7.324 -11.517 1.00 97.25 87 SER A O 1
ATOM 727 N N . LYS A 1 88 ? 1.004 8.786 -12.617 1.00 95.12 88 LYS A N 1
ATOM 728 C CA . LYS A 1 88 ? 0.019 7.779 -13.059 1.00 95.12 88 LYS A CA 1
ATOM 729 C C . LYS A 1 88 ? 0.674 6.613 -13.814 1.00 95.12 88 LYS A C 1
ATOM 731 O O . LYS A 1 88 ? 0.232 5.474 -13.685 1.00 95.12 88 LYS A O 1
ATOM 736 N N . GLY A 1 89 ? 1.732 6.884 -14.583 1.00 95.56 89 GLY A N 1
ATOM 737 C CA . GLY A 1 89 ? 2.511 5.851 -15.270 1.00 95.56 89 GLY A CA 1
ATOM 738 C C . GLY A 1 89 ? 3.171 4.881 -14.289 1.00 95.56 89 GLY A C 1
ATOM 739 O O . GLY A 1 89 ? 3.047 3.672 -14.459 1.00 95.56 89 GLY A O 1
ATOM 740 N N . ARG A 1 90 ? 3.778 5.399 -13.212 1.00 95.19 90 ARG A N 1
ATOM 741 C CA . ARG A 1 90 ? 4.367 4.572 -12.150 1.00 95.19 90 ARG A CA 1
ATOM 742 C C . ARG A 1 90 ? 3.317 3.746 -11.413 1.00 95.19 90 ARG A C 1
ATOM 744 O O . ARG A 1 90 ? 3.528 2.550 -11.252 1.00 95.19 90 ARG A O 1
ATOM 751 N N . VAL A 1 91 ? 2.160 4.328 -11.082 1.00 94.38 91 VAL A N 1
ATOM 752 C CA . VAL A 1 91 ? 1.016 3.575 -10.526 1.00 94.38 91 VAL A CA 1
ATOM 753 C C . VAL A 1 91 ? 0.605 2.441 -11.460 1.00 94.38 91 VAL A C 1
ATOM 755 O O . VAL A 1 91 ? 0.442 1.308 -11.027 1.00 94.38 91 VAL A O 1
ATOM 758 N N . THR A 1 92 ? 0.467 2.730 -12.754 1.00 91.88 92 THR A N 1
ATOM 759 C CA . THR A 1 92 ? 0.040 1.737 -13.749 1.00 91.88 92 THR A CA 1
ATOM 760 C C . THR A 1 92 ? 1.026 0.570 -13.817 1.00 91.88 92 THR A C 1
ATOM 762 O O . THR A 1 92 ? 0.610 -0.587 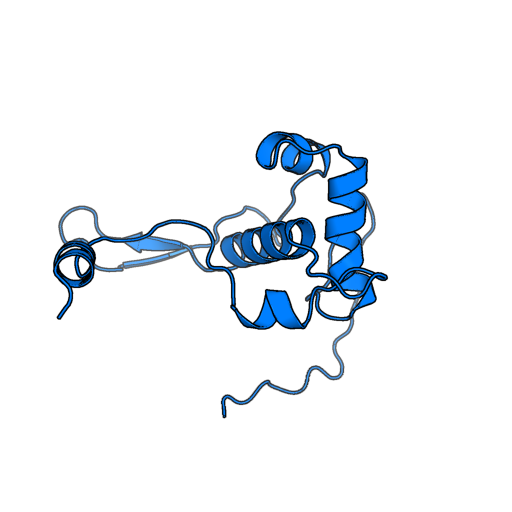-13.824 1.00 91.88 92 THR A O 1
ATOM 765 N N . THR A 1 93 ? 2.329 0.855 -13.840 1.00 92.62 93 THR A N 1
ATOM 766 C CA . THR A 1 93 ? 3.375 -0.176 -13.814 1.00 92.62 93 THR A CA 1
ATOM 767 C C . THR A 1 93 ? 3.332 -0.980 -12.517 1.00 92.62 93 THR A C 1
ATOM 769 O O . THR A 1 93 ? 3.337 -2.207 -12.564 1.00 92.62 93 THR A O 1
ATOM 772 N N . ALA A 1 94 ? 3.219 -0.303 -11.376 1.00 92.12 94 ALA A N 1
ATOM 773 C CA . ALA A 1 94 ? 3.200 -0.915 -10.053 1.00 92.12 94 ALA A CA 1
ATOM 774 C C . ALA A 1 94 ? 1.966 -1.801 -9.811 1.00 92.12 94 ALA A C 1
ATOM 776 O O . ALA A 1 94 ? 2.078 -2.835 -9.165 1.00 92.12 94 ALA A O 1
ATOM 777 N N . VAL A 1 95 ? 0.801 -1.444 -10.362 1.00 87.75 95 VAL A N 1
ATOM 778 C CA . VAL A 1 95 ? -0.411 -2.283 -10.324 1.00 87.75 95 VAL A CA 1
ATOM 779 C C . VAL A 1 95 ? -0.259 -3.510 -11.228 1.00 87.75 95 VAL A C 1
ATOM 781 O O . VAL A 1 95 ? -0.640 -4.615 -10.848 1.00 87.75 95 VAL A O 1
ATOM 784 N N . LYS A 1 96 ? 0.310 -3.338 -12.428 1.00 87.75 96 LYS A N 1
ATOM 785 C CA . LYS A 1 96 ? 0.464 -4.423 -13.414 1.00 87.75 96 LYS A CA 1
ATOM 786 C C . LYS A 1 96 ? 1.575 -5.412 -13.068 1.00 87.75 96 LYS A C 1
ATOM 788 O O . LYS A 1 96 ? 1.558 -6.534 -13.562 1.00 87.75 96 LYS A O 1
ATOM 793 N N . ASN A 1 97 ? 2.560 -5.016 -12.269 1.00 86.44 97 ASN A N 1
ATOM 794 C CA . ASN A 1 97 ? 3.708 -5.864 -11.975 1.00 86.44 97 ASN A CA 1
ATOM 795 C C . ASN A 1 97 ? 3.350 -7.101 -11.116 1.00 86.44 97 ASN A C 1
ATOM 797 O O . ASN A 1 97 ? 3.587 -8.215 -11.582 1.00 86.44 97 ASN A O 1
ATOM 801 N N . PRO A 1 98 ? 2.687 -6.979 -9.945 1.00 77.88 98 PRO A N 1
ATOM 802 C CA . PRO A 1 98 ? 2.193 -8.137 -9.193 1.00 77.88 98 PRO A CA 1
ATOM 803 C C . PRO A 1 98 ? 1.287 -9.047 -10.027 1.00 77.88 98 PRO A C 1
ATOM 805 O O . PRO A 1 98 ? 1.273 -10.261 -9.839 1.00 77.88 98 PRO A O 1
ATOM 808 N N . ASP A 1 99 ? 0.533 -8.455 -10.953 1.00 74.81 99 ASP A N 1
ATOM 809 C CA . ASP A 1 99 ? -0.359 -9.181 -11.842 1.00 74.81 99 ASP A CA 1
ATOM 810 C C . ASP A 1 99 ? 0.405 -10.079 -12.829 1.00 74.81 99 ASP A C 1
ATOM 812 O O . ASP A 1 99 ? 0.132 -11.274 -12.936 1.00 74.81 99 ASP A O 1
ATOM 816 N N . ARG A 1 100 ? 1.442 -9.540 -13.480 1.00 77.38 100 ARG A N 1
ATOM 817 C CA . ARG A 1 100 ? 2.357 -10.326 -14.330 1.00 77.38 100 ARG A CA 1
ATOM 818 C C . ARG A 1 100 ? 3.024 -11.475 -13.575 1.00 77.38 100 ARG A C 1
ATOM 820 O O . ARG A 1 100 ? 3.322 -12.502 -14.172 1.00 77.38 100 ARG A O 1
ATOM 827 N N . LEU A 1 101 ? 3.244 -11.298 -12.276 1.00 74.19 101 LEU A N 1
ATOM 828 C CA . LEU A 1 101 ? 3.845 -12.294 -11.391 1.00 74.19 101 LEU A CA 1
ATOM 829 C C . LEU A 1 101 ? 2.833 -13.338 -10.881 1.00 74.19 101 LEU A C 1
ATOM 831 O O . LEU A 1 101 ? 3.217 -14.237 -10.138 1.00 74.19 101 LEU A O 1
ATOM 835 N N . GLY A 1 102 ? 1.548 -13.223 -11.243 1.00 71.38 102 GLY A N 1
ATOM 836 C CA . GLY A 1 102 ? 0.488 -14.129 -10.790 1.00 71.38 102 GLY A CA 1
ATOM 837 C C . GLY A 1 102 ? 0.124 -13.972 -9.309 1.00 71.38 102 GLY A C 1
ATOM 838 O O . GLY A 1 102 ? -0.494 -14.859 -8.729 1.00 71.38 102 GLY A O 1
ATOM 839 N N . LEU A 1 103 ? 0.509 -12.858 -8.678 1.00 66.94 103 LEU A N 1
ATOM 840 C CA . LEU A 1 103 ? 0.353 -12.624 -7.234 1.00 66.94 103 LEU A CA 1
ATOM 841 C C . LEU A 1 103 ? -0.949 -11.898 -6.873 1.00 66.94 103 LEU A C 1
ATOM 843 O O . LEU A 1 103 ? -1.214 -11.640 -5.698 1.00 66.94 103 LEU A O 1
ATOM 847 N N . VAL A 1 104 ? -1.753 -11.528 -7.869 1.00 61.47 104 VAL A N 1
ATOM 848 C CA . VAL A 1 104 ? -2.985 -10.767 -7.661 1.00 61.47 104 VAL A CA 1
ATOM 849 C C . VAL A 1 104 ? -4.178 -11.710 -7.596 1.00 61.47 104 VAL A C 1
ATOM 851 O O . VAL A 1 104 ? -4.448 -12.459 -8.532 1.00 61.47 104 VAL A O 1
ATOM 854 N N . PHE A 1 105 ? -4.963 -11.585 -6.525 1.00 52.03 105 PHE A N 1
ATOM 855 C CA . PHE A 1 105 ? -6.362 -12.005 -6.507 1.00 52.03 105 PHE A CA 1
ATOM 856 C C . PHE A 1 105 ? -7.136 -11.099 -7.475 1.00 52.03 105 PHE A C 1
ATOM 858 O O . PHE A 1 105 ? -7.634 -10.041 -7.086 1.00 52.03 105 PHE A O 1
ATOM 865 N N . ARG A 1 106 ? -7.135 -11.422 -8.773 1.00 45.84 106 ARG A N 1
ATOM 866 C CA . ARG A 1 106 ? -7.787 -10.565 -9.766 1.00 45.84 106 ARG A CA 1
ATOM 867 C C . ARG A 1 106 ? -9.292 -10.746 -9.736 1.00 45.84 106 ARG A C 1
ATOM 869 O O . ARG A 1 106 ? -9.771 -11.860 -9.877 1.00 45.84 106 ARG A O 1
ATOM 876 N N . GLU A 1 107 ? -9.978 -9.601 -9.668 1.00 34.72 107 GLU A N 1
ATOM 877 C CA . GLU A 1 107 ? -10.851 -9.116 -10.744 1.00 34.72 107 GLU A CA 1
ATOM 878 C C . GLU A 1 107 ? -10.817 -7.556 -10.789 1.00 34.72 107 GLU A C 1
ATOM 880 O O . GLU A 1 107 ? -11.755 -6.909 -10.324 1.00 34.72 107 GLU A O 1
ATOM 885 N N . ILE A 1 108 ? -9.735 -6.930 -11.297 1.00 34.00 108 ILE A N 1
ATOM 886 C CA . ILE A 1 108 ? -9.620 -5.458 -11.480 1.00 34.00 108 ILE A CA 1
ATOM 887 C C . ILE A 1 108 ? -9.670 -5.113 -12.965 1.00 34.00 108 ILE A C 1
ATOM 889 O O . ILE A 1 108 ? -8.955 -5.711 -13.769 1.00 34.00 108 ILE A O 1
ATOM 893 N N . HIS A 1 109 ? -10.457 -4.099 -13.308 1.00 33.28 109 HIS A N 1
ATOM 894 C CA . HIS A 1 109 ? -10.528 -3.573 -14.657 1.00 33.28 109 HIS A CA 1
ATOM 895 C C . HIS A 1 109 ? -10.890 -2.082 -14.673 1.00 33.28 109 HIS A C 1
ATOM 897 O O . HIS A 1 109 ? -11.909 -1.670 -14.119 1.00 33.28 109 HIS A O 1
ATOM 903 N N . ASP A 1 110 ? -10.099 -1.304 -15.410 1.00 43.72 110 ASP A N 1
ATOM 904 C CA . ASP A 1 110 ? -10.488 0.007 -15.923 1.00 43.72 110 ASP A CA 1
ATOM 905 C C . ASP A 1 110 ? -11.576 -0.202 -16.989 1.00 43.72 110 ASP A C 1
ATOM 907 O O . ASP A 1 110 ? -11.267 -0.554 -18.125 1.00 43.72 110 ASP A O 1
ATOM 911 N N . GLY A 1 111 ? -12.858 -0.083 -16.632 1.00 33.56 111 GLY A N 1
ATOM 912 C CA . GLY A 1 111 ? -13.944 -0.227 -17.613 1.00 33.56 111 GLY A CA 1
ATOM 913 C C . GLY A 1 111 ? -13.977 -1.573 -18.354 1.00 33.56 111 GLY A C 1
ATOM 914 O O . GLY A 1 111 ? -14.299 -1.619 -19.536 1.00 33.56 111 GLY A O 1
ATOM 915 N N . CYS A 1 112 ? -13.661 -2.680 -17.690 1.00 29.48 112 CYS A N 1
ATOM 916 C CA . CYS A 1 112 ? -13.740 -4.017 -18.280 1.00 29.48 112 CYS A CA 1
ATOM 917 C C . CYS A 1 112 ? -14.370 -5.001 -17.252 1.00 29.48 112 CYS A C 1
ATOM 919 O O . CYS A 1 112 ? -14.234 -4.801 -16.047 1.00 29.48 112 CYS A O 1
ATOM 921 N N . PRO A 1 113 ? -15.201 -5.981 -17.640 1.00 30.03 113 PRO A N 1
ATOM 922 C CA . PRO A 1 113 ? -15.899 -6.849 -16.689 1.00 30.03 113 PRO A CA 1
ATOM 923 C C . PRO A 1 113 ? -15.199 -8.205 -16.554 1.00 30.03 113 PRO A C 1
ATOM 925 O O . PRO A 1 113 ? -14.922 -8.871 -17.548 1.00 30.03 113 PRO A O 1
ATOM 928 N N . TYR A 1 114 ? -14.972 -8.658 -15.321 1.00 41.06 114 TYR A N 1
ATOM 929 C CA . TYR A 1 114 ? -14.468 -10.007 -15.089 1.00 41.06 114 TYR A CA 1
ATOM 930 C C . TYR A 1 114 ? -15.617 -11.014 -15.001 1.00 41.06 114 TYR A C 1
ATOM 932 O O . TYR A 1 114 ? -16.615 -10.813 -14.304 1.00 41.06 114 TYR A O 1
ATOM 940 N N . ARG A 1 115 ? -15.436 -12.118 -15.723 1.00 28.89 115 ARG A N 1
ATOM 941 C CA . ARG A 1 115 ? -16.353 -13.247 -15.813 1.00 28.89 115 ARG A CA 1
ATOM 942 C C . ARG A 1 115 ? -15.555 -14.518 -15.506 1.00 28.89 115 ARG A C 1
ATOM 944 O O . ARG A 1 115 ? -14.690 -14.883 -16.288 1.00 28.89 115 ARG A O 1
ATOM 951 N N . ARG A 1 116 ? -15.908 -15.176 -14.394 1.00 28.47 116 ARG A N 1
ATOM 952 C CA . ARG A 1 116 ? -15.639 -16.579 -14.005 1.00 28.47 116 ARG A CA 1
ATOM 953 C C . ARG A 1 116 ? -14.206 -17.116 -14.183 1.00 28.47 116 ARG A C 1
ATOM 955 O O . ARG A 1 116 ? -13.818 -17.517 -15.272 1.00 28.47 116 ARG A O 1
ATOM 962 N N . ALA A 1 117 ? -13.576 -17.423 -13.051 1.00 28.88 117 ALA A N 1
ATOM 963 C CA . ALA A 1 117 ? -12.751 -18.624 -12.908 1.00 28.88 117 ALA A CA 1
ATOM 964 C C . ALA A 1 117 ? -13.037 -19.299 -11.554 1.00 28.88 117 ALA A C 1
ATOM 966 O O . ALA A 1 117 ? -12.256 -19.239 -10.612 1.00 28.88 117 ALA A O 1
ATOM 967 N N . GLN A 1 118 ? -14.197 -19.956 -11.448 1.00 31.23 118 GLN A N 1
ATOM 968 C CA . GLN A 1 118 ? -14.297 -21.133 -10.586 1.00 31.23 118 GLN A CA 1
ATOM 969 C C . GLN A 1 118 ? -13.544 -22.249 -11.306 1.00 31.23 118 GLN A C 1
ATOM 971 O O . GLN A 1 118 ? -14.108 -22.855 -12.215 1.00 31.23 118 GLN A O 1
ATOM 976 N N . LYS A 1 119 ? -12.276 -22.446 -10.956 1.00 31.45 119 LYS A N 1
ATOM 977 C CA . LYS A 1 119 ? -11.551 -23.723 -10.973 1.00 31.45 119 LYS A CA 1
ATOM 978 C C . LYS A 1 119 ? -10.116 -23.433 -10.529 1.00 31.45 119 LYS A C 1
ATOM 980 O O . LYS A 1 119 ? -9.437 -22.606 -11.120 1.00 31.45 119 LYS A O 1
ATOM 985 N N . ASP A 1 120 ? -9.723 -24.103 -9.451 1.00 30.02 120 ASP A N 1
ATOM 986 C CA . ASP A 1 120 ? -8.328 -24.381 -9.094 1.00 30.02 120 ASP A CA 1
ATOM 987 C C . ASP A 1 120 ? -7.529 -23.284 -8.365 1.00 30.02 120 ASP A C 1
ATOM 989 O O . ASP A 1 120 ? -6.389 -22.995 -8.714 1.00 30.02 120 ASP A O 1
ATOM 993 N N . VAL A 1 121 ? -8.064 -22.744 -7.261 1.00 35.59 121 VAL A N 1
ATOM 994 C CA . VAL A 1 121 ? -7.203 -22.185 -6.198 1.00 35.59 121 VAL A CA 1
ATOM 995 C C . VAL A 1 121 ? -6.945 -23.291 -5.169 1.00 35.59 121 VAL A C 1
ATOM 997 O O . VAL A 1 121 ? -7.877 -23.659 -4.447 1.00 35.59 121 VAL A O 1
ATOM 1000 N N . PRO A 1 122 ? -5.719 -23.840 -5.059 1.00 30.67 122 PRO A N 1
ATOM 1001 C CA . PRO A 1 122 ? -5.373 -24.716 -3.953 1.00 30.67 122 PRO A CA 1
ATOM 1002 C C . PRO A 1 122 ? -5.465 -23.898 -2.669 1.00 30.67 122 PRO A C 1
ATOM 1004 O O . PRO A 1 122 ? -4.838 -22.846 -2.537 1.00 30.67 122 PRO A O 1
ATOM 1007 N N . THR A 1 123 ? -6.264 -24.373 -1.720 1.00 34.44 123 THR A N 1
ATOM 1008 C CA . THR A 1 123 ? -6.296 -23.851 -0.355 1.00 34.44 123 THR A CA 1
ATOM 1009 C C . THR A 1 123 ? -4.869 -23.739 0.176 1.00 34.44 123 THR A C 1
ATOM 1011 O O . THR A 1 123 ? -4.219 -24.765 0.388 1.00 34.44 123 THR A O 1
ATOM 1014 N N . LEU A 1 124 ? -4.392 -22.513 0.408 1.00 31.17 124 LEU A N 1
ATOM 1015 C CA . LEU A 1 124 ? -3.193 -22.260 1.200 1.00 31.17 124 LEU A CA 1
ATOM 1016 C C . LEU A 1 124 ? -3.480 -22.751 2.624 1.00 31.17 124 LEU A C 1
ATOM 1018 O O . LEU A 1 124 ? -4.036 -22.032 3.453 1.00 31.17 124 LEU A O 1
ATOM 1022 N N . ARG A 1 125 ? -3.173 -24.026 2.884 1.00 28.14 125 ARG A N 1
ATOM 1023 C CA . ARG A 1 125 ? -3.068 -24.554 4.239 1.00 28.14 125 ARG A CA 1
ATOM 1024 C C . ARG A 1 125 ? -1.808 -23.962 4.848 1.00 28.14 125 ARG A C 1
ATOM 1026 O O . ARG A 1 125 ? -0.713 -24.148 4.325 1.00 28.14 125 ARG A O 1
ATOM 1033 N N . ASN A 1 126 ? -2.007 -23.241 5.942 1.00 30.41 126 ASN A N 1
ATOM 1034 C CA . ASN A 1 126 ? -0.945 -22.780 6.819 1.00 30.41 126 ASN A CA 1
ATOM 1035 C C . ASN A 1 126 ? -0.048 -23.967 7.197 1.00 30.41 126 ASN A C 1
ATOM 1037 O O . ASN A 1 126 ? -0.550 -24.984 7.682 1.00 30.41 126 ASN A O 1
ATOM 1041 N N . SER A 1 127 ? 1.249 -23.820 6.936 1.00 33.19 127 SER A N 1
ATOM 1042 C CA . SER A 1 127 ? 2.328 -24.587 7.567 1.00 33.19 127 SER A CA 1
ATOM 1043 C C . SER A 1 127 ? 3.007 -23.678 8.578 1.00 33.19 127 SER A C 1
ATOM 1045 O O . SER A 1 127 ? 3.181 -22.486 8.226 1.00 33.19 127 SER A O 1
#

Secondary structure (DSSP, 8-state):
--HHHHHHTT----S----HHHHHHSB-TTSSB-HHHHHHHHHHHHHHSPEEEE-TTT--EEEEE-SSSSSS----HHHHHHHHTS-HHHHHHHHHHHHHTT-------SS-------S--------

pLDDT: mean 78.11, std 21.72, range [28.14, 97.25]

Organism: NCBI:txid45657